Protein AF-I2CRQ0-F1 (afdb_monomer_lite)

Secondary structure (DSSP, 8-state):
--HHHHHHHHHHHHHHHHHHHHHHHHHHH----SSHHHHHHHHHHTT--S--TT--HHHHHHHHHHHHHHHHHHHHHHHHHHS------------------------------------------

Sequence (125 aa):
MELTGTSKEAQGRQAMLLRKLEAEKRKRGLVVPTKPSEVIDMLRDHGQPITLFGEAAADRRERLRENLVMREVDGYLASSAAVAPPVAGAGAKGGEGLLGAAPPSALAIASVDLPSKREEGPEGG

pLDDT: mean 71.73, std 21.37, range [35.72, 95.94]

Structure (mmCIF, N/CA/C/O backbone):
data_AF-I2CRQ0-F1
#
_entry.id   AF-I2CRQ0-F1
#
loop_
_atom_site.group_PDB
_atom_site.id
_atom_site.type_symbol
_atom_site.label_atom_id
_atom_site.label_alt_id
_atom_site.label_comp_id
_atom_site.label_asym_id
_atom_site.label_entity_id
_atom_site.label_seq_id
_atom_site.pdbx_PDB_ins_code
_atom_site.Cartn_x
_atom_site.Cartn_y
_atom_site.Cartn_z
_atom_site.occupancy
_atom_site.B_iso_or_equiv
_atom_site.auth_seq_id
_atom_site.auth_comp_id
_atom_site.auth_asym_id
_atom_site.auth_atom_id
_atom_site.pdbx_PDB_model_num
ATOM 1 N N . MET A 1 1 ? 32.032 -3.093 -32.230 1.00 47.56 1 MET A N 1
ATOM 2 C CA . MET A 1 1 ? 30.549 -3.136 -32.227 1.00 47.56 1 MET A CA 1
ATOM 3 C C . MET A 1 1 ? 30.073 -3.498 -30.818 1.00 47.56 1 MET A C 1
ATOM 5 O O . MET A 1 1 ? 29.682 -4.628 -30.585 1.00 47.56 1 MET A O 1
ATOM 9 N N . GLU A 1 2 ? 30.127 -2.557 -29.868 1.00 50.81 2 GLU A N 1
ATOM 10 C CA . GLU A 1 2 ? 29.761 -2.793 -28.447 1.00 50.81 2 GLU A CA 1
ATOM 11 C C . GLU A 1 2 ? 28.561 -1.940 -27.983 1.00 50.81 2 GLU A C 1
ATOM 13 O O . GLU A 1 2 ? 28.220 -1.877 -26.807 1.00 50.81 2 GLU A O 1
ATOM 18 N N . LEU A 1 3 ? 27.879 -1.281 -28.924 1.00 55.44 3 LEU A N 1
ATOM 19 C CA . LEU A 1 3 ? 26.844 -0.281 -28.636 1.00 55.44 3 LEU A CA 1
ATOM 20 C C . LEU A 1 3 ? 25.463 -0.887 -28.314 1.00 55.44 3 LEU A C 1
ATOM 22 O O . LEU A 1 3 ? 24.580 -0.188 -27.826 1.00 55.44 3 LEU A O 1
ATOM 26 N N . THR A 1 4 ? 25.246 -2.177 -28.578 1.00 68.06 4 THR A N 1
ATOM 27 C CA . THR A 1 4 ? 23.932 -2.821 -28.411 1.00 68.06 4 THR A CA 1
ATOM 28 C C . THR A 1 4 ? 23.692 -3.348 -26.993 1.00 68.06 4 THR A C 1
ATOM 30 O O . THR A 1 4 ? 22.552 -3.332 -26.533 1.00 68.06 4 THR A O 1
ATOM 33 N N . GLY A 1 5 ? 24.743 -3.760 -26.272 1.00 67.81 5 GLY A N 1
ATOM 34 C CA . GLY A 1 5 ? 24.639 -4.270 -24.897 1.00 67.81 5 GLY A CA 1
ATOM 35 C C . GLY A 1 5 ? 24.248 -3.184 -23.892 1.00 67.81 5 GLY A C 1
ATOM 36 O O . GLY A 1 5 ? 23.268 -3.330 -23.162 1.00 67.81 5 GLY A O 1
ATOM 37 N N . THR A 1 6 ? 24.939 -2.041 -23.934 1.00 72.06 6 THR A N 1
ATOM 38 C CA . THR A 1 6 ? 24.637 -0.874 -23.088 1.00 72.06 6 THR A CA 1
ATOM 39 C C . THR A 1 6 ? 23.260 -0.281 -23.392 1.00 72.06 6 THR A C 1
ATOM 41 O O . THR A 1 6 ? 22.537 0.112 -22.476 1.00 72.06 6 THR A O 1
ATOM 44 N N . SER A 1 7 ? 22.848 -0.276 -24.665 1.00 76.69 7 SER A N 1
ATOM 45 C CA . SER A 1 7 ? 21.519 0.183 -25.081 1.00 76.69 7 SER A CA 1
ATOM 46 C C . SER A 1 7 ? 20.401 -0.723 -24.548 1.00 76.69 7 SER A C 1
ATOM 48 O O . SER A 1 7 ? 19.402 -0.225 -24.031 1.00 76.69 7 SER A O 1
ATOM 50 N N . LYS A 1 8 ? 20.588 -2.050 -24.577 1.00 78.75 8 LYS A N 1
ATOM 51 C CA . LYS A 1 8 ? 19.601 -3.016 -24.068 1.00 78.75 8 LYS A CA 1
ATOM 52 C C . LYS A 1 8 ? 19.444 -2.939 -22.546 1.00 78.75 8 LYS A C 1
ATOM 54 O O . LYS A 1 8 ? 18.325 -2.989 -22.037 1.00 78.75 8 LYS A O 1
ATOM 59 N N . GLU A 1 9 ? 20.541 -2.747 -21.816 1.00 80.06 9 GLU A N 1
ATOM 60 C CA . GLU A 1 9 ? 20.485 -2.494 -20.373 1.00 80.06 9 GLU A CA 1
ATOM 61 C C . GLU A 1 9 ? 19.796 -1.166 -20.038 1.00 80.06 9 GLU A C 1
ATOM 63 O O . GLU A 1 9 ? 18.968 -1.114 -19.126 1.00 80.06 9 GLU A O 1
ATOM 68 N N . ALA A 1 10 ? 20.100 -0.097 -20.782 1.00 81.94 10 ALA A N 1
ATOM 69 C CA . ALA A 1 10 ? 19.455 1.202 -20.606 1.00 81.94 10 ALA A CA 1
ATOM 70 C C . ALA A 1 10 ? 17.938 1.114 -20.851 1.00 81.94 10 ALA A C 1
ATOM 72 O O . ALA A 1 10 ? 17.156 1.620 -20.044 1.00 81.94 10 ALA A O 1
ATOM 73 N N . GLN A 1 11 ? 17.517 0.394 -21.896 1.00 81.75 11 GLN A N 1
ATOM 74 C CA . GLN A 1 11 ? 16.107 0.124 -22.188 1.00 81.75 11 GLN A CA 1
ATOM 75 C C . GLN A 1 11 ? 15.424 -0.674 -21.070 1.00 81.75 11 GLN A C 1
ATOM 77 O O . GLN A 1 11 ? 14.319 -0.324 -20.658 1.00 81.75 11 GLN A O 1
ATOM 82 N N . GLY A 1 12 ? 16.081 -1.702 -20.521 1.00 83.25 12 GLY A N 1
ATOM 83 C CA . GLY A 1 12 ? 15.543 -2.482 -19.400 1.00 83.25 12 GLY A CA 1
ATOM 84 C C . GLY A 1 12 ? 15.340 -1.643 -18.133 1.00 83.25 12 GLY A C 1
ATOM 85 O O . GLY A 1 12 ? 14.294 -1.722 -17.484 1.00 83.25 12 GLY A O 1
ATOM 86 N N . ARG A 1 13 ? 16.306 -0.773 -17.807 1.00 82.88 13 ARG A N 1
ATOM 87 C CA . ARG A 1 13 ? 16.194 0.164 -16.674 1.00 82.88 13 ARG A CA 1
ATOM 88 C C . ARG A 1 13 ? 15.064 1.171 -16.895 1.00 82.88 13 ARG A C 1
ATOM 90 O O . ARG A 1 13 ? 14.278 1.408 -15.979 1.00 82.88 13 ARG A O 1
ATOM 97 N N . GLN A 1 14 ? 14.945 1.713 -18.106 1.00 84.56 14 GLN A N 1
ATOM 98 C CA . GLN A 1 14 ? 13.867 2.630 -18.475 1.00 84.56 14 GLN A CA 1
ATOM 99 C C . GLN A 1 14 ? 12.490 1.962 -18.368 1.00 84.56 14 GLN A C 1
ATOM 101 O O . GLN A 1 14 ? 11.581 2.537 -17.772 1.00 84.56 14 GLN A O 1
ATOM 106 N N . ALA A 1 15 ? 12.341 0.735 -18.870 1.00 82.50 15 ALA A N 1
ATOM 107 C CA . ALA A 1 15 ? 11.093 -0.021 -18.778 1.00 82.50 15 ALA A CA 1
ATOM 108 C C . ALA A 1 15 ? 10.684 -0.280 -17.317 1.00 82.50 15 ALA A C 1
ATOM 110 O O . ALA A 1 15 ? 9.523 -0.087 -16.951 1.00 82.50 15 ALA A O 1
ATOM 111 N N . MET A 1 16 ? 11.639 -0.637 -16.448 1.00 83.19 16 MET A N 1
ATOM 112 C CA . MET A 1 16 ? 11.366 -0.787 -15.014 1.00 83.19 16 MET A CA 1
ATOM 113 C C . MET A 1 16 ? 10.928 0.524 -14.353 1.00 83.19 16 MET A C 1
ATOM 115 O O . MET A 1 16 ? 10.024 0.512 -13.518 1.00 83.19 16 MET A O 1
ATOM 119 N N . LEU A 1 17 ? 11.549 1.652 -14.710 1.00 85.81 17 LEU A N 1
ATOM 120 C CA . LEU A 1 17 ? 11.173 2.965 -14.177 1.00 85.81 17 LEU A CA 1
ATOM 121 C C . LEU A 1 17 ? 9.754 3.355 -14.593 1.00 85.81 17 LEU A C 1
ATOM 123 O O . LEU A 1 17 ? 8.968 3.765 -13.741 1.00 85.81 17 LEU A O 1
ATOM 127 N N . LEU A 1 18 ? 9.406 3.173 -15.869 1.00 86.44 18 LEU A N 1
ATOM 128 C CA . LEU A 1 18 ? 8.056 3.442 -16.367 1.00 86.44 18 LEU A CA 1
ATOM 129 C C . LEU A 1 18 ? 7.015 2.599 -15.626 1.00 86.44 18 LEU A C 1
ATOM 131 O O . LEU A 1 18 ? 6.033 3.143 -15.125 1.00 86.44 18 LEU A O 1
ATOM 135 N N . ARG A 1 19 ? 7.284 1.302 -15.438 1.00 82.50 19 ARG A N 1
ATOM 136 C CA . ARG A 1 19 ? 6.385 0.406 -14.699 1.00 82.50 19 ARG A CA 1
ATOM 137 C C . ARG A 1 19 ? 6.166 0.854 -13.251 1.00 82.50 19 ARG A C 1
ATOM 139 O O . ARG A 1 19 ? 5.033 0.841 -12.774 1.00 82.50 19 ARG A O 1
ATOM 146 N N . LYS A 1 20 ? 7.225 1.286 -12.556 1.00 85.56 20 LYS A N 1
ATOM 147 C CA . LYS A 1 20 ? 7.117 1.830 -11.189 1.00 85.56 20 LYS A CA 1
ATOM 148 C C . LYS A 1 20 ? 6.268 3.099 -11.153 1.00 85.56 20 LYS A C 1
ATOM 150 O O . LYS A 1 20 ? 5.405 3.231 -10.293 1.00 85.56 20 LYS A O 1
ATOM 155 N N . LEU A 1 21 ? 6.482 4.012 -12.100 1.00 88.75 21 LEU A N 1
ATOM 156 C CA . LEU A 1 21 ? 5.713 5.255 -12.181 1.00 88.75 21 LEU A CA 1
ATOM 157 C C . LEU A 1 21 ? 4.232 4.997 -12.458 1.00 88.75 21 LEU A C 1
ATOM 159 O O . LEU A 1 21 ? 3.375 5.655 -11.875 1.00 88.75 21 LEU A O 1
ATOM 163 N N . GLU A 1 22 ? 3.915 4.045 -13.330 1.00 86.75 22 GLU A N 1
ATOM 164 C CA . GLU A 1 22 ? 2.532 3.656 -13.594 1.00 86.75 22 GLU A CA 1
ATOM 165 C C . GLU A 1 22 ? 1.859 3.016 -12.378 1.00 86.75 22 GLU A C 1
ATOM 167 O O . GLU A 1 22 ? 0.716 3.355 -12.074 1.00 86.75 22 GLU A O 1
ATOM 172 N N . ALA A 1 23 ? 2.559 2.133 -11.658 1.00 84.94 23 ALA A N 1
ATOM 173 C CA . ALA A 1 23 ? 2.048 1.543 -10.421 1.00 84.94 23 ALA A CA 1
ATOM 174 C C . ALA A 1 23 ? 1.745 2.627 -9.371 1.00 84.94 23 ALA A C 1
ATOM 176 O O . ALA A 1 23 ? 0.656 2.651 -8.803 1.00 84.94 23 ALA A O 1
ATOM 177 N N . GLU A 1 24 ? 2.652 3.589 -9.188 1.00 87.62 24 GLU A N 1
ATOM 178 C CA . GLU A 1 24 ? 2.451 4.719 -8.272 1.00 87.62 24 GLU A CA 1
ATOM 179 C C . GLU A 1 24 ? 1.287 5.628 -8.693 1.00 87.62 24 GLU A C 1
ATOM 181 O O . GLU A 1 24 ? 0.517 6.090 -7.848 1.00 87.62 24 GLU A O 1
ATOM 186 N N . LYS A 1 25 ? 1.110 5.864 -9.999 1.00 89.12 25 LYS A N 1
ATOM 187 C CA . LYS A 1 25 ? -0.044 6.614 -10.519 1.00 89.12 25 LYS A CA 1
ATOM 188 C C . LYS A 1 25 ? -1.360 5.893 -10.228 1.00 89.12 25 LYS A C 1
ATOM 190 O O . LYS A 1 25 ? -2.289 6.535 -9.744 1.00 89.12 25 LYS A O 1
ATOM 195 N N . ARG A 1 26 ? -1.428 4.577 -10.470 1.00 86.50 26 ARG A N 1
ATOM 196 C CA . ARG A 1 26 ? -2.622 3.770 -10.159 1.00 86.50 26 ARG A CA 1
ATOM 197 C C . ARG A 1 26 ? -2.914 3.770 -8.666 1.00 86.50 26 ARG A C 1
ATOM 199 O O . ARG A 1 26 ? -4.050 4.024 -8.288 1.00 86.50 26 ARG A O 1
ATOM 206 N N . LYS A 1 27 ? -1.887 3.610 -7.822 1.00 88.31 27 LYS A N 1
ATOM 207 C CA . LYS A 1 27 ? -2.017 3.691 -6.360 1.00 88.31 27 LYS A CA 1
ATOM 208 C C . LYS A 1 27 ? -2.728 4.973 -5.940 1.00 88.31 27 LYS A C 1
ATOM 210 O O . LYS A 1 27 ? -3.756 4.910 -5.279 1.00 88.31 27 LYS A O 1
ATOM 215 N N . ARG A 1 28 ? -2.261 6.136 -6.394 1.00 88.44 28 ARG A N 1
ATOM 216 C CA . ARG A 1 28 ? -2.868 7.430 -6.025 1.00 88.44 28 ARG A CA 1
ATOM 217 C C . ARG A 1 28 ? -4.327 7.577 -6.468 1.00 88.44 28 ARG A C 1
ATOM 219 O O . ARG A 1 28 ? -5.083 8.256 -5.783 1.00 88.44 28 ARG A O 1
ATOM 226 N N . GLY A 1 29 ? -4.704 6.975 -7.595 1.00 85.88 29 GLY A N 1
ATOM 227 C CA . GLY A 1 29 ? -6.078 6.996 -8.102 1.00 85.88 29 GLY A CA 1
ATOM 228 C C . GLY A 1 29 ? -6.997 5.941 -7.480 1.00 85.88 29 GLY A C 1
ATOM 229 O O . GLY A 1 29 ? -8.215 6.065 -7.595 1.00 85.88 29 GLY A O 1
ATOM 230 N N . LEU A 1 30 ? -6.444 4.913 -6.827 1.00 88.25 30 LEU A N 1
ATOM 231 C CA . LEU A 1 30 ? -7.226 3.806 -6.290 1.00 88.25 30 LEU A CA 1
ATOM 232 C C . LEU A 1 30 ? -7.940 4.230 -5.004 1.00 88.25 30 LEU A C 1
ATOM 234 O O . LEU A 1 30 ? -7.329 4.484 -3.956 1.00 88.25 30 LEU A O 1
ATOM 238 N N . VAL A 1 31 ? -9.267 4.287 -5.101 1.00 89.81 31 VAL A N 1
ATOM 239 C CA . VAL A 1 31 ? -10.150 4.550 -3.969 1.00 89.81 31 VAL A CA 1
ATOM 240 C C . VAL A 1 31 ? -10.247 3.281 -3.131 1.00 89.81 31 VAL A C 1
ATOM 242 O O . VAL A 1 31 ? -10.701 2.241 -3.596 1.00 89.81 31 VAL A O 1
ATOM 245 N N . VAL A 1 32 ? -9.802 3.380 -1.883 1.00 90.12 32 VAL A N 1
ATOM 246 C CA . VAL A 1 32 ? -9.884 2.308 -0.882 1.00 90.12 32 VAL A CA 1
ATOM 247 C C . VAL A 1 32 ? -10.925 2.687 0.164 1.00 90.12 32 VAL A C 1
ATOM 249 O O . VAL A 1 32 ? -11.004 3.874 0.518 1.00 90.12 32 VAL A O 1
ATOM 252 N N . PRO A 1 33 ? -11.647 1.704 0.730 1.00 92.19 33 PRO A N 1
ATOM 253 C CA . PRO A 1 33 ? -12.576 1.942 1.821 1.00 92.19 33 PRO A CA 1
ATOM 254 C C . PRO A 1 33 ? -11.966 2.744 2.973 1.00 92.19 33 PRO A C 1
ATOM 256 O O . PRO A 1 33 ? -10.788 2.609 3.327 1.00 92.19 33 PRO A O 1
ATOM 259 N N . THR A 1 34 ? -12.776 3.616 3.563 1.00 92.19 34 THR A N 1
ATOM 260 C CA . THR A 1 34 ? -12.417 4.385 4.763 1.00 92.19 34 THR A CA 1
ATOM 261 C C . THR A 1 34 ? -12.829 3.668 6.043 1.00 92.19 34 THR A C 1
ATOM 263 O O . THR A 1 34 ? -12.209 3.895 7.083 1.00 92.19 34 THR A O 1
ATOM 266 N N . LYS A 1 35 ? -13.833 2.782 5.981 1.00 93.69 35 LYS A N 1
ATOM 267 C CA . LYS A 1 35 ? -14.320 2.037 7.144 1.00 93.69 35 LYS A CA 1
ATOM 268 C C . LYS A 1 35 ? -13.376 0.878 7.487 1.00 93.69 35 LYS A C 1
ATOM 270 O O . LYS A 1 35 ? -13.066 0.072 6.612 1.00 93.69 35 LYS A O 1
ATOM 275 N N . PRO A 1 36 ? -12.953 0.733 8.756 1.00 90.00 36 PRO A N 1
ATOM 276 C CA . PRO A 1 36 ? -12.053 -0.346 9.158 1.00 90.00 36 PRO A CA 1
ATOM 277 C C . PRO A 1 36 ? -12.608 -1.755 8.921 1.00 90.00 36 PRO A C 1
ATOM 279 O O . PRO A 1 36 ? -11.826 -2.649 8.620 1.00 90.00 36 PRO A O 1
ATOM 282 N N . SER A 1 37 ? -13.924 -1.957 9.047 1.00 93.25 37 SER A N 1
ATOM 283 C CA . SER A 1 37 ? -14.577 -3.256 8.818 1.00 93.25 37 SER A CA 1
ATOM 284 C C . SER A 1 37 ? -14.422 -3.719 7.371 1.00 93.25 37 SER A C 1
ATOM 286 O O . SER A 1 37 ? -13.919 -4.806 7.128 1.00 93.25 37 SER A O 1
ATOM 288 N N . GLU A 1 38 ? -14.730 -2.839 6.419 1.00 93.62 38 GLU A N 1
ATOM 289 C CA . GLU A 1 38 ? -14.620 -3.120 4.982 1.00 93.62 38 GLU A CA 1
ATOM 290 C C . GLU A 1 38 ? -13.168 -3.434 4.582 1.00 93.62 38 GLU A C 1
ATOM 292 O O . GLU A 1 38 ? -12.911 -4.334 3.788 1.00 93.62 38 GLU A O 1
ATOM 297 N N . VAL A 1 39 ? -12.194 -2.739 5.182 1.00 94.56 39 VAL A N 1
ATOM 298 C CA . VAL A 1 39 ? -10.763 -3.012 4.963 1.00 94.56 39 VAL A CA 1
ATOM 299 C C . VAL A 1 39 ? -10.376 -4.402 5.473 1.00 94.56 39 VAL A C 1
ATOM 301 O O . VAL A 1 39 ? -9.599 -5.098 4.823 1.00 94.56 39 VAL A O 1
ATOM 304 N N . ILE A 1 40 ? -10.894 -4.808 6.635 1.00 93.81 40 ILE A N 1
ATOM 305 C CA . ILE A 1 40 ? -10.633 -6.128 7.225 1.00 93.81 40 ILE A CA 1
ATOM 306 C C . ILE A 1 40 ? -11.222 -7.231 6.347 1.00 93.81 40 ILE A C 1
ATOM 308 O O . ILE A 1 40 ? -10.536 -8.221 6.089 1.00 93.81 40 ILE A O 1
ATOM 312 N N . ASP A 1 41 ? -12.454 -7.045 5.878 1.00 95.75 41 ASP A N 1
ATOM 313 C CA . ASP A 1 41 ? -13.142 -8.017 5.032 1.00 95.75 41 ASP A CA 1
ATOM 314 C C . ASP A 1 41 ? -12.404 -8.186 3.700 1.00 95.75 41 ASP A C 1
ATOM 316 O O . ASP A 1 41 ? -12.033 -9.303 3.350 1.00 95.75 41 ASP A O 1
ATOM 320 N N . MET A 1 42 ? -12.021 -7.087 3.038 1.00 94.00 42 MET A N 1
ATOM 321 C CA . MET A 1 42 ? -11.218 -7.157 1.811 1.00 94.00 42 MET A CA 1
ATOM 322 C C . MET A 1 42 ? -9.856 -7.831 2.025 1.00 94.00 42 MET A C 1
ATOM 324 O O . MET A 1 42 ? -9.416 -8.625 1.195 1.00 94.00 42 MET A O 1
ATOM 328 N N . LEU A 1 43 ? -9.159 -7.534 3.129 1.00 95.00 43 LEU A N 1
ATOM 329 C CA . LEU A 1 43 ? -7.888 -8.199 3.438 1.00 95.00 43 LEU A CA 1
ATOM 330 C C . LEU A 1 43 ? -8.084 -9.707 3.635 1.00 95.00 43 LEU A C 1
ATOM 332 O O . LEU A 1 43 ? -7.279 -10.491 3.132 1.00 95.00 43 LEU A O 1
ATOM 336 N N . ARG A 1 44 ? -9.166 -10.114 4.309 1.00 95.62 44 ARG A N 1
ATOM 337 C CA . ARG A 1 44 ? -9.514 -11.522 4.529 1.00 95.62 44 ARG A CA 1
ATOM 338 C C . ARG A 1 44 ? -9.865 -12.230 3.220 1.00 95.62 44 ARG A C 1
ATOM 340 O O . ARG A 1 44 ? -9.321 -13.302 2.966 1.00 95.62 44 ARG A O 1
ATOM 347 N N . ASP A 1 45 ? -10.683 -11.612 2.373 1.00 94.25 45 ASP A N 1
ATOM 348 C CA . ASP A 1 45 ? -11.076 -12.146 1.060 1.00 94.25 45 ASP A CA 1
ATOM 349 C C . ASP A 1 45 ? -9.873 -12.324 0.128 1.00 94.25 45 ASP A C 1
ATOM 351 O O . ASP A 1 45 ? -9.836 -13.201 -0.736 1.00 94.25 45 ASP A O 1
ATOM 355 N N . HIS A 1 46 ? -8.848 -11.494 0.311 1.00 91.38 46 HIS A N 1
ATOM 356 C CA . HIS A 1 46 ? -7.597 -11.572 -0.431 1.00 91.38 46 HIS A CA 1
ATOM 357 C C . HIS A 1 46 ? -6.527 -12.451 0.232 1.00 91.38 46 HIS A C 1
ATOM 359 O O . HIS A 1 46 ? -5.407 -12.513 -0.281 1.00 91.38 46 HIS A O 1
ATOM 365 N N . GLY A 1 47 ? -6.847 -13.132 1.337 1.00 94.56 47 GLY A N 1
ATOM 366 C CA . GLY A 1 47 ? -5.921 -14.017 2.049 1.00 94.56 47 GLY A CA 1
ATOM 367 C C . GLY A 1 47 ? -4.729 -13.287 2.676 1.00 94.56 47 GLY A C 1
ATOM 368 O O . GLY A 1 47 ? -3.686 -13.896 2.905 1.00 94.56 47 GLY A O 1
ATOM 369 N N . GLN A 1 48 ? -4.853 -11.981 2.916 1.00 94.25 48 GLN A N 1
ATOM 370 C CA . GLN A 1 48 ? -3.812 -11.156 3.518 1.00 94.25 48 GLN A CA 1
ATOM 371 C C . GLN A 1 48 ? -3.957 -11.116 5.047 1.00 94.25 48 GLN A C 1
ATOM 373 O O . GLN A 1 48 ? -5.075 -11.175 5.569 1.00 94.25 48 GLN A O 1
ATOM 378 N N . PRO A 1 49 ? -2.850 -10.955 5.798 1.00 95.75 49 PRO A N 1
ATOM 379 C CA . PRO A 1 49 ? -2.915 -10.686 7.230 1.00 95.75 49 PRO A CA 1
ATOM 380 C C . PRO A 1 49 ? -3.797 -9.467 7.528 1.00 95.75 49 PRO A C 1
ATOM 382 O O . PRO A 1 49 ? -3.683 -8.429 6.873 1.00 95.75 49 PRO A O 1
ATOM 385 N N . ILE A 1 50 ? -4.673 -9.581 8.529 1.00 95.00 50 ILE A N 1
ATOM 386 C CA . ILE A 1 50 ? -5.647 -8.526 8.854 1.00 95.00 50 ILE A CA 1
ATOM 387 C C . ILE A 1 50 ? -4.950 -7.331 9.519 1.00 95.00 50 ILE A C 1
ATOM 389 O O . ILE A 1 50 ? -5.102 -6.188 9.087 1.00 95.00 50 ILE A O 1
ATOM 393 N N . THR A 1 51 ? -4.155 -7.590 10.554 1.00 94.50 51 THR A N 1
ATOM 394 C CA . THR A 1 51 ? -3.422 -6.570 11.314 1.00 94.50 51 THR A CA 1
ATOM 395 C C . THR A 1 51 ? -2.007 -7.027 11.590 1.00 94.50 51 THR A C 1
ATOM 397 O O . THR A 1 51 ? -1.811 -8.127 12.108 1.00 94.50 51 THR A O 1
ATOM 400 N N . LEU A 1 52 ? -1.038 -6.166 11.292 1.00 94.69 52 LEU A N 1
ATOM 401 C CA . LEU A 1 52 ? 0.350 -6.359 11.705 1.00 94.69 52 LEU A CA 1
ATOM 402 C C . LEU A 1 52 ? 0.613 -5.655 13.042 1.00 94.69 52 LEU A C 1
ATOM 404 O O . LEU A 1 52 ? -0.137 -4.774 13.467 1.00 94.69 52 LEU A O 1
ATOM 408 N N . PHE A 1 53 ? 1.680 -6.061 13.726 1.00 95.94 53 PHE A N 1
ATOM 409 C CA . PHE A 1 53 ? 2.094 -5.423 14.972 1.00 95.94 53 PHE A CA 1
ATOM 410 C C . PHE A 1 53 ? 2.493 -3.960 14.721 1.00 95.94 53 PHE A C 1
ATOM 412 O O . PHE A 1 53 ? 3.272 -3.681 13.814 1.00 95.94 53 PHE A O 1
ATOM 419 N N . GLY A 1 54 ? 1.961 -3.033 15.524 1.00 94.94 54 GLY A N 1
ATOM 420 C CA . GLY A 1 54 ? 2.246 -1.598 15.397 1.00 94.94 54 GLY A CA 1
ATOM 421 C C . GLY A 1 54 ? 1.546 -0.894 14.228 1.00 94.94 54 GLY A C 1
ATOM 422 O O . GLY A 1 54 ? 1.830 0.270 13.975 1.00 94.94 54 GLY A O 1
ATOM 423 N N . GLU A 1 55 ? 0.634 -1.566 13.523 1.00 95.50 55 GLU A N 1
ATOM 424 C CA . GLU A 1 55 ? -0.058 -1.000 12.365 1.00 95.50 55 GLU A CA 1
ATOM 425 C C . G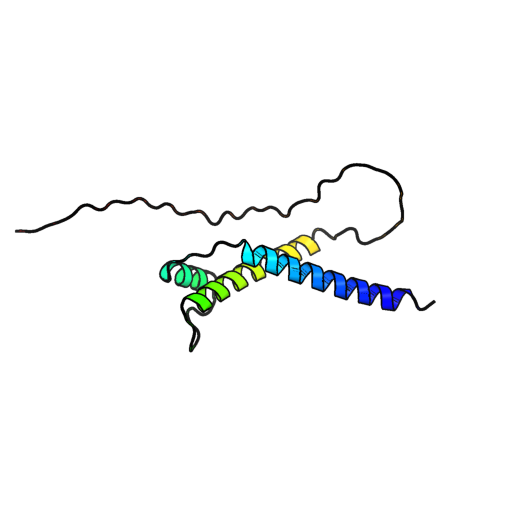LU A 1 55 ? -1.253 -0.116 12.763 1.00 95.50 55 GLU A C 1
ATOM 427 O O . GLU A 1 55 ? -2.210 -0.585 13.392 1.00 95.50 55 GLU A O 1
ATOM 432 N N . ALA A 1 56 ? -1.253 1.147 12.323 1.00 94.38 56 ALA A N 1
ATOM 433 C CA . ALA A 1 56 ? -2.405 2.032 12.463 1.00 94.38 56 ALA A CA 1
ATOM 434 C C . ALA A 1 56 ? -3.461 1.786 11.365 1.00 94.38 56 ALA A C 1
ATOM 436 O O . ALA A 1 56 ? -3.214 1.164 10.332 1.00 94.38 56 ALA A O 1
ATOM 437 N N . ALA A 1 57 ? -4.671 2.325 11.548 1.00 92.56 57 ALA A N 1
ATOM 438 C CA . ALA A 1 57 ? -5.745 2.200 10.555 1.00 92.56 57 ALA A CA 1
ATOM 439 C C . ALA A 1 57 ? -5.379 2.813 9.186 1.00 92.56 57 ALA A C 1
ATOM 441 O O . ALA A 1 57 ? -5.840 2.328 8.152 1.00 92.56 57 ALA A O 1
ATOM 442 N N . ALA A 1 58 ? -4.554 3.866 9.173 1.00 92.62 58 ALA A N 1
ATOM 443 C CA . ALA A 1 58 ? -4.055 4.481 7.945 1.00 92.62 58 ALA A CA 1
ATOM 444 C C . ALA A 1 58 ? -3.086 3.553 7.198 1.00 92.62 58 ALA A C 1
ATOM 446 O O . ALA A 1 58 ? -3.273 3.323 6.004 1.00 92.62 58 ALA A O 1
ATOM 447 N N . ASP A 1 59 ? -2.132 2.959 7.914 1.00 94.00 59 ASP A N 1
ATOM 448 C CA . ASP A 1 59 ? -1.140 2.037 7.349 1.00 94.00 59 ASP A CA 1
ATOM 449 C C . ASP A 1 59 ? -1.809 0.782 6.783 1.00 94.00 59 ASP A C 1
ATOM 451 O O . ASP A 1 59 ? -1.503 0.353 5.674 1.00 94.00 59 ASP A O 1
ATOM 455 N N . ARG A 1 60 ? -2.830 0.261 7.477 1.00 95.19 60 ARG A N 1
ATOM 456 C CA . ARG A 1 60 ? -3.635 -0.871 6.991 1.00 95.19 60 ARG A CA 1
ATOM 457 C C . ARG A 1 60 ? -4.327 -0.580 5.668 1.00 95.19 60 ARG A C 1
ATOM 459 O O . ARG A 1 60 ? -4.384 -1.439 4.788 1.00 95.19 60 ARG A O 1
ATOM 466 N N . ARG A 1 61 ? -4.865 0.632 5.525 1.00 94.50 61 ARG A N 1
ATOM 467 C CA . ARG A 1 61 ? -5.501 1.087 4.283 1.00 94.50 61 ARG A CA 1
ATOM 468 C C . ARG A 1 61 ? -4.483 1.257 3.161 1.00 94.50 61 ARG A C 1
ATOM 470 O O . ARG A 1 61 ? -4.781 0.874 2.033 1.00 94.50 61 ARG A O 1
ATOM 477 N N . GLU A 1 62 ? -3.304 1.798 3.464 1.00 93.56 62 GLU A N 1
ATOM 478 C CA . GLU A 1 62 ? -2.211 1.911 2.492 1.00 93.56 62 GLU A CA 1
ATOM 479 C C . GLU A 1 62 ? -1.764 0.528 2.017 1.00 93.56 62 GLU A C 1
ATOM 481 O O . GLU A 1 62 ? -1.711 0.276 0.817 1.00 93.56 62 GLU A O 1
ATOM 486 N N . ARG A 1 63 ? -1.581 -0.417 2.944 1.00 94.56 63 ARG A N 1
ATOM 487 C CA . ARG A 1 63 ? -1.233 -1.800 2.613 1.00 94.56 63 ARG A CA 1
ATOM 488 C C . ARG A 1 63 ? -2.291 -2.465 1.739 1.00 94.56 63 ARG A C 1
ATOM 490 O O . ARG A 1 63 ? -1.944 -3.148 0.776 1.00 94.56 63 ARG A O 1
ATOM 497 N N . LEU A 1 64 ? -3.577 -2.294 2.056 1.00 94.56 64 LEU A N 1
ATOM 498 C CA . LEU A 1 64 ? -4.654 -2.817 1.212 1.00 94.56 64 LEU A CA 1
ATOM 499 C C . LEU A 1 64 ? -4.553 -2.238 -0.205 1.00 94.56 64 LEU A C 1
ATOM 501 O O . LEU A 1 64 ? -4.610 -2.987 -1.178 1.00 94.56 64 LEU A O 1
ATOM 505 N N . ARG A 1 65 ? -4.338 -0.925 -0.327 1.00 94.44 65 ARG A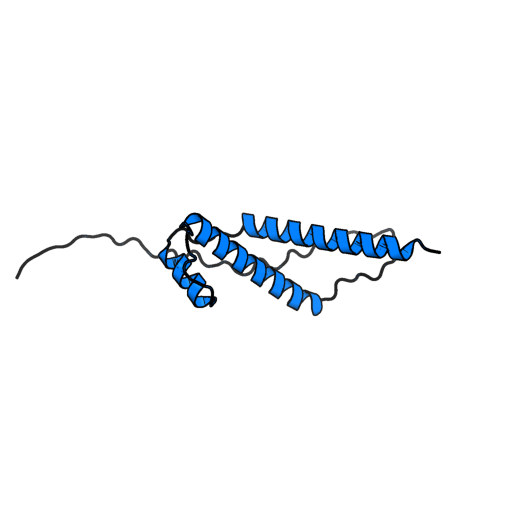 N 1
ATOM 506 C CA . ARG A 1 65 ? -4.173 -0.255 -1.620 1.00 94.44 65 ARG A CA 1
ATOM 507 C C . ARG A 1 65 ? -2.990 -0.817 -2.411 1.00 94.44 65 ARG A C 1
ATOM 509 O O . ARG A 1 65 ? -3.142 -1.109 -3.594 1.00 94.44 65 ARG A O 1
ATOM 516 N N . GLU A 1 66 ? -1.839 -1.002 -1.772 1.00 92.69 66 GLU A N 1
ATOM 517 C CA . GLU A 1 66 ? -0.650 -1.580 -2.408 1.00 92.69 66 GLU A CA 1
ATOM 518 C C . GLU A 1 66 ? -0.900 -3.006 -2.903 1.00 92.69 66 GLU A C 1
ATOM 520 O O . GLU A 1 66 ? -0.547 -3.328 -4.036 1.00 92.69 66 GLU A O 1
ATOM 525 N N . ASN A 1 67 ? -1.580 -3.837 -2.108 1.00 92.88 67 ASN A N 1
ATOM 526 C CA . ASN A 1 67 ? -1.937 -5.199 -2.511 1.00 92.88 67 ASN A CA 1
ATOM 527 C C . ASN A 1 67 ? -2.861 -5.223 -3.735 1.00 92.88 67 ASN A C 1
ATOM 529 O O . ASN A 1 67 ? -2.662 -6.037 -4.637 1.00 92.88 67 ASN A O 1
ATOM 533 N N . LEU A 1 68 ? -3.851 -4.329 -3.790 1.00 91.50 68 LEU A N 1
ATOM 534 C CA . LEU A 1 68 ? -4.766 -4.234 -4.929 1.00 91.50 68 LEU A CA 1
ATOM 535 C C . LEU A 1 68 ? -4.026 -3.824 -6.210 1.00 91.50 68 LEU A C 1
ATOM 537 O O . LEU A 1 68 ? -4.179 -4.481 -7.238 1.00 91.50 68 LEU A O 1
ATOM 541 N N . VAL A 1 69 ? -3.164 -2.804 -6.132 1.00 91.06 69 VAL A N 1
ATOM 542 C CA . VAL A 1 69 ? -2.355 -2.356 -7.280 1.00 91.06 69 VAL A CA 1
ATOM 543 C C . VAL A 1 69 ? -1.377 -3.435 -7.726 1.00 91.06 69 VAL A C 1
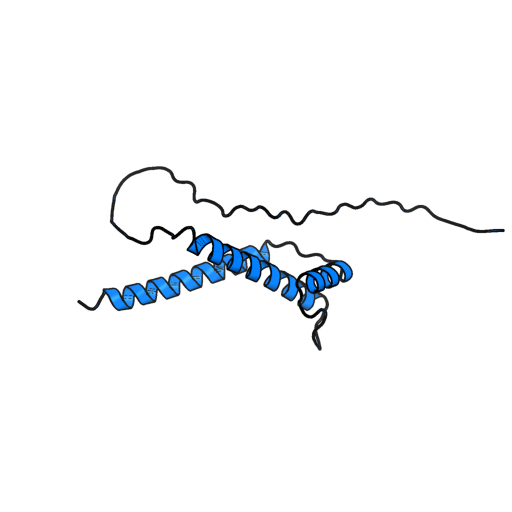ATOM 545 O O . VAL A 1 69 ? -1.226 -3.658 -8.924 1.00 91.06 69 VAL A O 1
ATOM 548 N N . MET A 1 70 ? -0.711 -4.115 -6.790 1.00 88.94 70 MET A N 1
ATOM 549 C CA . MET A 1 70 ? 0.249 -5.166 -7.126 1.00 88.94 70 MET A CA 1
ATOM 550 C C . MET A 1 70 ? -0.432 -6.295 -7.902 1.00 88.94 70 MET A C 1
ATOM 552 O O . MET A 1 70 ? 0.060 -6.704 -8.948 1.00 88.94 70 MET A O 1
ATOM 556 N N . ARG A 1 71 ? -1.623 -6.720 -7.465 1.00 87.94 71 ARG A N 1
ATOM 557 C CA . ARG A 1 71 ? -2.413 -7.742 -8.167 1.00 87.94 71 ARG A CA 1
ATOM 558 C C . ARG A 1 71 ? -2.892 -7.286 -9.538 1.00 87.94 71 ARG A C 1
ATOM 560 O O . ARG A 1 71 ? -2.883 -8.084 -10.469 1.00 87.94 71 ARG A O 1
ATOM 567 N N . GLU A 1 72 ? -3.300 -6.028 -9.675 1.00 86.31 72 GLU A N 1
ATOM 568 C CA . GLU A 1 72 ? -3.685 -5.469 -10.973 1.00 86.31 72 GLU A CA 1
ATOM 569 C C . GLU A 1 72 ? -2.487 -5.422 -11.930 1.00 86.31 72 GLU A C 1
ATOM 571 O O . GLU A 1 72 ? -2.606 -5.804 -13.090 1.00 86.31 72 GLU A O 1
ATOM 576 N N . VAL A 1 73 ? -1.311 -5.021 -11.441 1.00 82.31 73 VAL A N 1
ATOM 577 C CA . VAL A 1 73 ? -0.070 -4.990 -12.225 1.00 82.31 73 VAL A CA 1
ATOM 578 C C . VAL A 1 73 ? 0.398 -6.399 -12.593 1.00 82.31 73 VAL A C 1
ATOM 580 O O . VAL A 1 73 ? 0.856 -6.602 -13.716 1.00 82.31 73 VAL A O 1
ATOM 583 N N . ASP A 1 74 ? 0.293 -7.368 -11.688 1.00 80.94 74 ASP A N 1
ATOM 584 C CA . ASP A 1 74 ? 0.657 -8.763 -11.953 1.00 80.94 74 ASP A CA 1
ATOM 585 C C . ASP A 1 74 ? -0.326 -9.421 -12.927 1.00 80.94 74 ASP A C 1
ATOM 587 O O . ASP A 1 74 ? 0.093 -10.115 -13.854 1.00 80.94 74 ASP A O 1
ATOM 591 N N . GLY A 1 75 ? -1.624 -9.132 -12.794 1.00 78.50 75 GLY A N 1
ATOM 592 C CA . GLY A 1 75 ? -2.641 -9.507 -13.775 1.00 78.50 75 GLY A CA 1
ATOM 593 C C . GLY A 1 75 ? -2.392 -8.853 -15.136 1.00 78.50 75 GLY A C 1
ATOM 594 O O . GLY A 1 75 ? -2.462 -9.525 -16.165 1.00 78.50 75 GLY A O 1
ATOM 595 N N . TYR A 1 76 ? -2.010 -7.572 -15.150 1.00 69.75 76 TYR A N 1
ATOM 596 C CA . TYR A 1 76 ? -1.622 -6.862 -16.365 1.00 69.75 76 TYR A CA 1
ATOM 597 C C . TYR A 1 76 ? -0.398 -7.506 -17.011 1.00 69.75 76 TYR A C 1
ATOM 599 O O . TYR A 1 76 ? -0.439 -7.778 -18.203 1.00 69.75 76 TYR A O 1
ATOM 607 N N . LEU A 1 77 ? 0.647 -7.837 -16.248 1.00 65.69 77 LEU A N 1
ATOM 608 C CA . LEU A 1 77 ? 1.814 -8.547 -16.768 1.00 65.69 77 LEU A CA 1
ATOM 609 C C . LEU A 1 77 ? 1.474 -9.924 -17.334 1.00 65.69 77 LEU A C 1
ATOM 611 O O . LEU A 1 77 ? 1.975 -10.286 -18.397 1.00 65.69 77 LEU A O 1
ATOM 615 N N . ALA A 1 78 ? 0.646 -10.693 -16.630 1.00 65.94 78 ALA A N 1
ATOM 616 C CA . ALA A 1 78 ? 0.194 -11.992 -17.107 1.00 65.94 78 ALA A CA 1
ATOM 617 C C . ALA A 1 78 ? -0.588 -11.844 -18.425 1.00 65.94 78 ALA A C 1
ATOM 619 O O . ALA A 1 78 ? -0.368 -12.606 -19.364 1.00 65.94 78 ALA A O 1
ATOM 620 N N . SER A 1 79 ? -1.432 -10.813 -18.535 1.00 65.62 79 SER A N 1
ATOM 621 C CA . SER A 1 79 ? -2.175 -10.510 -19.764 1.00 65.62 79 SER A CA 1
ATOM 622 C C . SER A 1 79 ? -1.294 -9.935 -20.887 1.00 65.62 79 SER A C 1
ATOM 624 O O . SER A 1 79 ? -1.477 -10.282 -22.051 1.00 65.62 79 SER A O 1
ATOM 626 N N . SER A 1 80 ? -0.283 -9.120 -20.569 1.00 55.34 80 SER A N 1
ATOM 627 C CA . SER A 1 80 ? 0.640 -8.524 -21.544 1.00 55.34 80 SER A CA 1
ATOM 628 C C . SER A 1 80 ? 1.724 -9.502 -21.997 1.00 55.34 80 SER A C 1
ATOM 630 O O . SER A 1 80 ? 2.346 -9.301 -23.027 1.00 55.34 80 SER A O 1
ATOM 632 N N . ALA A 1 81 ? 1.987 -10.571 -21.248 1.00 53.00 81 ALA A N 1
ATOM 633 C CA . ALA A 1 81 ? 2.784 -11.687 -21.751 1.00 53.00 81 ALA A CA 1
ATOM 634 C C . ALA A 1 81 ? 2.035 -12.453 -22.861 1.00 53.00 81 ALA A C 1
ATOM 636 O O . ALA A 1 81 ? 2.673 -12.980 -23.769 1.00 53.00 81 ALA A O 1
ATOM 637 N N . ALA A 1 82 ? 0.695 -12.467 -22.827 1.00 49.25 82 ALA A N 1
ATOM 638 C CA . ALA A 1 82 ? -0.135 -12.984 -23.917 1.00 49.25 82 ALA A CA 1
ATOM 639 C C . ALA A 1 82 ? -0.286 -11.975 -25.076 1.00 49.25 82 ALA A C 1
ATOM 641 O O . ALA A 1 82 ? -0.357 -12.378 -26.235 1.00 49.25 82 ALA A O 1
ATOM 642 N N . VAL A 1 83 ? -0.276 -10.670 -24.782 1.00 47.72 83 VAL A N 1
ATOM 643 C CA . VAL A 1 83 ? -0.221 -9.578 -25.770 1.00 47.72 83 VAL A CA 1
ATOM 644 C C . VAL A 1 83 ? 1.194 -9.007 -25.800 1.00 47.72 83 VAL A C 1
ATOM 646 O O . VAL A 1 83 ? 1.454 -7.944 -25.238 1.00 47.72 83 VAL A O 1
ATOM 649 N N . ALA A 1 84 ? 2.132 -9.730 -26.417 1.00 44.16 84 ALA A N 1
ATOM 650 C CA . ALA A 1 84 ? 3.498 -9.243 -26.575 1.00 44.16 84 ALA A CA 1
ATOM 651 C C . ALA A 1 84 ? 3.485 -7.795 -27.118 1.00 44.16 84 ALA A C 1
ATOM 653 O O . ALA A 1 84 ? 2.876 -7.551 -28.165 1.00 44.16 84 ALA A O 1
ATOM 654 N N . PRO A 1 85 ? 4.134 -6.819 -26.454 1.00 45.38 85 PRO A N 1
ATOM 655 C CA . PRO A 1 85 ? 4.315 -5.511 -27.061 1.00 45.38 85 PRO A CA 1
ATOM 656 C C . PRO A 1 85 ? 5.172 -5.701 -28.323 1.00 45.38 85 PRO A C 1
ATOM 658 O O . PRO A 1 85 ? 6.164 -6.436 -28.262 1.00 45.38 85 P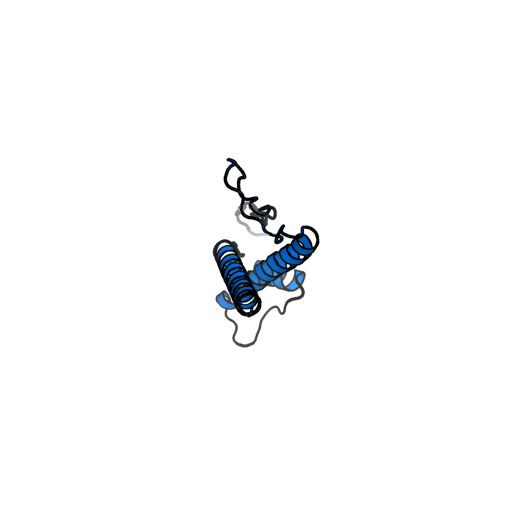RO A O 1
ATOM 661 N N . PRO A 1 86 ? 4.840 -5.071 -29.466 1.00 44.09 86 PRO A N 1
ATOM 662 C CA . PRO A 1 86 ? 5.698 -5.106 -30.640 1.00 44.09 86 PRO A CA 1
ATOM 663 C C . PRO A 1 86 ? 6.968 -4.306 -30.334 1.00 44.09 86 PRO A C 1
ATOM 665 O O . PRO A 1 86 ? 7.077 -3.119 -30.624 1.00 44.09 86 PRO A O 1
ATOM 668 N N . VAL A 1 87 ? 7.944 -4.956 -29.707 1.00 52.81 87 VAL A N 1
ATOM 669 C CA . VAL A 1 87 ? 9.306 -4.446 -29.544 1.00 52.81 87 VAL A CA 1
ATOM 670 C C . VAL A 1 87 ? 10.229 -5.201 -30.497 1.00 52.81 87 VAL A C 1
ATOM 672 O O . VAL A 1 87 ? 11.150 -5.906 -30.103 1.00 52.81 87 VAL A O 1
ATOM 675 N N . ALA A 1 88 ? 9.961 -5.047 -31.790 1.00 42.47 88 ALA A N 1
ATOM 676 C CA . ALA A 1 88 ? 10.898 -5.353 -32.864 1.00 42.47 88 ALA A CA 1
ATOM 677 C C . ALA A 1 88 ? 10.863 -4.154 -33.821 1.00 42.47 88 ALA A C 1
ATOM 679 O O . ALA A 1 88 ? 9.820 -3.826 -34.377 1.00 42.47 88 ALA A O 1
ATOM 680 N N . GLY A 1 89 ? 11.973 -3.415 -33.872 1.00 41.88 89 GLY A N 1
ATOM 681 C CA . GLY A 1 89 ? 12.022 -2.051 -34.393 1.00 41.88 89 GLY A CA 1
ATOM 682 C C . GLY A 1 89 ? 12.005 -1.918 -35.909 1.00 41.88 89 GLY A C 1
ATOM 683 O O . GLY A 1 89 ? 12.202 -2.884 -36.629 1.00 41.88 89 GLY A O 1
ATOM 684 N N . ALA A 1 90 ? 11.849 -0.679 -36.367 1.00 36.94 90 ALA A N 1
ATOM 685 C CA . ALA A 1 90 ? 12.366 -0.156 -37.630 1.00 36.94 90 ALA A CA 1
ATOM 686 C C . ALA A 1 90 ? 11.955 1.317 -37.722 1.00 36.94 90 ALA A C 1
ATOM 688 O O . ALA A 1 90 ? 10.826 1.671 -37.389 1.00 36.94 90 ALA A O 1
ATOM 689 N N . GLY A 1 91 ? 12.865 2.187 -38.159 1.00 45.56 91 GLY A N 1
ATOM 690 C CA . GLY A 1 91 ? 12.492 3.551 -38.514 1.00 45.56 91 GLY A CA 1
ATOM 691 C C . GLY A 1 91 ? 11.462 3.540 -39.643 1.00 45.56 91 GLY A C 1
ATOM 692 O O . GLY A 1 91 ? 11.669 2.884 -40.657 1.00 45.56 91 GLY A O 1
ATOM 693 N N . ALA A 1 92 ? 10.379 4.291 -39.485 1.00 37.91 92 ALA A N 1
ATOM 694 C CA . ALA A 1 92 ? 9.498 4.656 -40.582 1.00 37.91 92 ALA A CA 1
ATOM 695 C C . ALA A 1 92 ? 8.870 6.015 -40.270 1.00 37.91 92 ALA A C 1
ATOM 697 O O . ALA A 1 92 ? 8.227 6.218 -39.242 1.00 37.91 92 ALA A O 1
ATOM 698 N N . LYS A 1 93 ? 9.123 6.972 -41.159 1.00 38.97 93 LYS A N 1
ATOM 699 C CA . LYS A 1 93 ? 8.372 8.217 -41.237 1.00 38.97 93 LYS A CA 1
ATOM 700 C C . LYS A 1 93 ? 6.955 7.917 -41.731 1.00 38.97 93 LYS A C 1
ATOM 702 O O . LYS A 1 93 ? 6.805 7.180 -42.697 1.00 38.97 93 LYS A O 1
ATOM 707 N N . GLY A 1 94 ? 5.979 8.614 -41.152 1.00 37.12 94 GLY A N 1
ATOM 708 C CA . GLY A 1 94 ? 4.641 8.804 -41.716 1.00 37.12 94 GLY A CA 1
ATOM 709 C C . GLY A 1 94 ? 3.551 7.950 -41.071 1.00 37.12 94 GLY A C 1
ATOM 710 O O . GLY A 1 94 ? 3.752 6.764 -40.843 1.00 37.12 94 GLY A O 1
ATOM 711 N N . GLY A 1 95 ? 2.391 8.567 -40.818 1.00 35.72 95 GLY A N 1
ATOM 712 C CA . GLY A 1 95 ? 1.149 7.845 -40.527 1.00 35.72 95 GLY A CA 1
ATOM 713 C C . GLY A 1 95 ? 0.549 8.083 -39.142 1.00 35.72 95 GLY A C 1
ATOM 714 O O . GLY A 1 95 ? 0.629 7.227 -38.275 1.00 35.72 95 GLY A O 1
ATOM 715 N N . GLU A 1 96 ? -0.004 9.275 -38.932 1.00 41.62 96 GLU A N 1
ATOM 716 C CA . GLU A 1 96 ? -1.357 9.508 -38.403 1.00 41.62 96 GLU A CA 1
ATOM 717 C C . GLU A 1 96 ? -2.061 8.348 -37.656 1.00 41.62 96 GLU A C 1
ATOM 719 O O . GLU A 1 96 ? -2.421 7.330 -38.235 1.00 41.62 96 GLU A O 1
ATOM 724 N N . GLY A 1 97 ? -2.363 8.602 -36.374 1.00 42.97 97 GLY A N 1
ATOM 725 C CA . GLY A 1 97 ? -3.510 8.033 -35.664 1.00 42.97 97 GLY A CA 1
ATOM 726 C C . GLY A 1 97 ? -3.337 6.628 -35.093 1.00 42.97 97 GLY A C 1
ATOM 727 O O . GLY A 1 97 ? -3.746 5.657 -35.708 1.00 42.97 97 GLY A O 1
ATOM 728 N N . LEU A 1 98 ? -2.894 6.529 -33.837 1.00 38.16 98 LEU A N 1
ATOM 729 C CA . LEU A 1 98 ? -3.339 5.466 -32.933 1.00 38.16 98 LEU A CA 1
ATOM 730 C C . LEU A 1 98 ? -3.388 6.022 -31.512 1.00 38.16 98 LEU A C 1
ATOM 732 O O . LEU A 1 98 ? -2.369 6.240 -30.858 1.00 38.16 98 LEU A O 1
ATOM 736 N N . LEU A 1 99 ? -4.617 6.289 -31.071 1.00 36.12 99 LEU A N 1
ATOM 737 C CA . LEU A 1 99 ? -4.973 6.486 -29.675 1.00 36.12 99 LEU A CA 1
ATOM 738 C C . LEU A 1 99 ? -4.348 5.345 -28.872 1.00 36.12 99 LEU A C 1
ATOM 740 O O . LEU A 1 99 ? -4.671 4.179 -29.095 1.00 36.12 99 LEU A O 1
ATOM 744 N N . GLY A 1 100 ? -3.420 5.688 -27.978 1.00 36.16 100 GLY A N 1
ATOM 745 C CA . GLY A 1 100 ? -2.847 4.739 -27.038 1.00 36.16 100 GLY A CA 1
ATOM 746 C C . GLY A 1 100 ? -3.983 4.020 -26.327 1.00 36.16 100 GLY A C 1
ATOM 747 O O . GLY A 1 100 ? -4.828 4.666 -25.707 1.00 36.16 100 GLY A O 1
ATOM 748 N N . ALA A 1 101 ? -4.022 2.698 -26.474 1.00 43.12 101 ALA A N 1
ATOM 749 C CA . ALA A 1 101 ? -4.952 1.846 -25.763 1.00 43.12 101 ALA A CA 1
ATOM 750 C C . ALA A 1 101 ? -4.769 2.103 -24.264 1.00 43.12 101 ALA A C 1
ATOM 752 O O . ALA A 1 101 ? -3.784 1.681 -23.657 1.00 43.12 101 ALA A O 1
ATOM 753 N N . ALA A 1 102 ? -5.700 2.855 -23.679 1.00 43.28 102 ALA A N 1
ATOM 754 C CA . ALA A 1 102 ? -5.856 2.893 -22.242 1.00 43.28 102 ALA A CA 1
ATOM 755 C C . ALA A 1 102 ? -6.086 1.441 -21.787 1.00 43.28 102 ALA A C 1
ATOM 757 O O . ALA A 1 102 ? -6.880 0.736 -22.422 1.00 43.28 102 ALA A O 1
ATOM 758 N N . PRO A 1 103 ? -5.405 0.960 -20.730 1.00 46.97 103 PRO A N 1
ATOM 759 C CA . PRO A 1 103 ? -5.783 -0.315 -20.141 1.00 46.97 103 PRO A CA 1
ATOM 760 C C . PRO A 1 103 ? -7.271 -0.232 -19.772 1.00 46.97 103 PRO A C 1
ATOM 762 O O . PRO A 1 103 ? -7.726 0.852 -19.391 1.00 46.97 103 PRO A O 1
ATOM 765 N N . PRO A 1 104 ? -8.048 -1.321 -19.900 1.00 44.53 104 PRO A N 1
ATOM 766 C CA . PRO A 1 104 ? -9.449 -1.287 -19.525 1.00 44.53 104 PRO A CA 1
ATOM 767 C C . PRO A 1 104 ? -9.540 -0.920 -18.041 1.00 44.53 104 PRO A C 1
ATOM 769 O O . PRO A 1 104 ? -9.283 -1.745 -17.167 1.00 44.53 104 PRO A O 1
ATOM 772 N N . SER A 1 105 ? -9.903 0.332 -17.750 1.00 50.12 105 SER A N 1
ATOM 773 C CA . SER A 1 105 ? -10.463 0.739 -16.465 1.00 50.12 105 SER A CA 1
ATOM 774 C C . SER A 1 105 ? -11.800 0.021 -16.316 1.00 50.12 105 SER A C 1
ATOM 776 O O . SER A 1 105 ? -12.859 0.572 -16.587 1.00 50.12 105 SER A O 1
ATOM 778 N N . ALA A 1 106 ? -11.738 -1.257 -15.968 1.00 43.81 106 ALA A N 1
ATOM 779 C CA . ALA A 1 106 ? -12.892 -2.119 -15.809 1.00 43.81 106 ALA A CA 1
ATOM 780 C C . ALA A 1 106 ? -12.699 -2.988 -14.571 1.00 43.81 106 ALA A C 1
ATOM 782 O O . ALA A 1 106 ? -12.706 -4.208 -14.639 1.00 43.81 106 ALA A O 1
ATOM 783 N N . LEU A 1 107 ? -12.544 -2.333 -13.425 1.00 41.09 107 LEU A N 1
ATOM 784 C CA . LEU A 1 107 ? -13.162 -2.812 -12.198 1.00 41.09 107 LEU A CA 1
ATOM 785 C C . LEU A 1 107 ? -13.528 -1.577 -11.372 1.00 41.09 107 LEU A C 1
ATOM 787 O O . LEU A 1 107 ? -12.783 -1.108 -10.514 1.00 41.09 107 LEU A O 1
ATOM 791 N N . ALA A 1 108 ? -14.687 -1.001 -11.692 1.00 38.75 108 ALA A N 1
ATOM 792 C CA . ALA A 1 108 ? -15.403 -0.178 -10.739 1.00 38.75 108 ALA A CA 1
ATOM 793 C C . ALA A 1 108 ? -15.702 -1.081 -9.535 1.00 38.75 108 ALA A C 1
ATOM 795 O O . ALA A 1 108 ? -16.624 -1.894 -9.576 1.00 38.75 108 ALA A O 1
ATOM 796 N N . ILE A 1 109 ? -14.881 -0.989 -8.489 1.00 42.06 109 ILE A N 1
ATOM 797 C CA . ILE A 1 109 ? -15.268 -1.465 -7.163 1.00 42.06 109 ILE A CA 1
ATOM 798 C C . ILE A 1 109 ? -16.481 -0.615 -6.804 1.00 42.06 109 ILE A C 1
ATOM 800 O O . ILE A 1 109 ? -16.364 0.595 -6.607 1.00 42.06 109 ILE A O 1
ATOM 804 N N . ALA A 1 110 ? -17.655 -1.233 -6.903 1.00 39.34 110 ALA A N 1
ATOM 805 C CA . ALA A 1 110 ? -18.940 -0.581 -6.773 1.00 39.34 110 ALA A CA 1
ATOM 806 C C . ALA A 1 110 ? -18.948 0.319 -5.531 1.00 39.34 110 ALA A C 1
ATOM 808 O O . ALA A 1 110 ? -18.663 -0.139 -4.424 1.00 39.34 110 ALA A O 1
ATOM 809 N N . SER A 1 111 ? -19.302 1.595 -5.713 1.00 44.09 111 SER A N 1
ATOM 810 C CA . SER A 1 111 ? -19.894 2.359 -4.618 1.00 44.09 111 SER A CA 1
ATOM 811 C C . SER A 1 111 ? -21.148 1.604 -4.206 1.00 44.09 111 SER A C 1
ATOM 813 O O . SER A 1 111 ? -22.177 1.693 -4.871 1.00 44.09 111 SER A O 1
ATOM 815 N N . VAL A 1 112 ? -21.038 0.807 -3.147 1.00 49.16 112 VAL A N 1
ATOM 816 C CA . VAL A 1 112 ? -22.202 0.286 -2.446 1.00 49.16 112 VAL A CA 1
ATOM 817 C C . VAL A 1 112 ? -22.775 1.464 -1.666 1.00 49.16 112 VAL A C 1
ATOM 819 O O . VAL A 1 112 ? -22.427 1.715 -0.514 1.00 49.16 112 VAL A O 1
ATOM 822 N N . ASP A 1 113 ? -23.606 2.233 -2.360 1.00 58.88 113 ASP A N 1
ATOM 823 C CA . ASP A 1 113 ? -24.620 3.070 -1.743 1.00 58.88 113 ASP A CA 1
ATOM 824 C C . ASP A 1 113 ? -25.642 2.113 -1.110 1.00 58.88 113 ASP A C 1
ATOM 826 O O . ASP A 1 113 ? -26.307 1.350 -1.812 1.00 58.88 113 ASP A O 1
ATOM 830 N N . LEU A 1 114 ? -25.693 2.067 0.223 1.00 51.59 114 LEU A N 1
ATOM 831 C CA . LEU A 1 114 ? -26.719 1.326 0.957 1.00 51.59 114 LEU A CA 1
ATOM 832 C C . LEU A 1 114 ? -27.494 2.319 1.833 1.00 51.59 114 LEU A C 1
ATOM 834 O O . LEU A 1 114 ? -26.870 3.113 2.545 1.00 51.59 114 LEU A O 1
ATOM 838 N N . PRO A 1 115 ? -28.838 2.322 1.759 1.00 50.44 115 PRO A N 1
ATOM 839 C CA . PRO A 1 115 ? -29.629 3.493 2.084 1.00 50.44 115 PRO A CA 1
ATOM 840 C C . PRO A 1 115 ? -29.722 3.772 3.582 1.00 50.44 115 PRO A C 1
ATOM 842 O O . PRO A 1 115 ? -29.857 2.890 4.430 1.00 50.44 115 PRO A O 1
ATOM 845 N N . SER A 1 116 ? -29.734 5.071 3.859 1.00 53.59 116 SER A N 1
ATOM 846 C CA . SER A 1 116 ? -30.129 5.694 5.112 1.00 53.59 116 SER A CA 1
ATOM 847 C C . SER A 1 116 ? -31.562 5.295 5.491 1.00 53.59 116 SER A C 1
ATOM 849 O O . SER A 1 116 ? -32.519 5.709 4.841 1.00 53.59 116 SER A O 1
ATOM 851 N N . LYS A 1 117 ? -31.720 4.526 6.571 1.00 53.44 117 LYS A N 1
ATO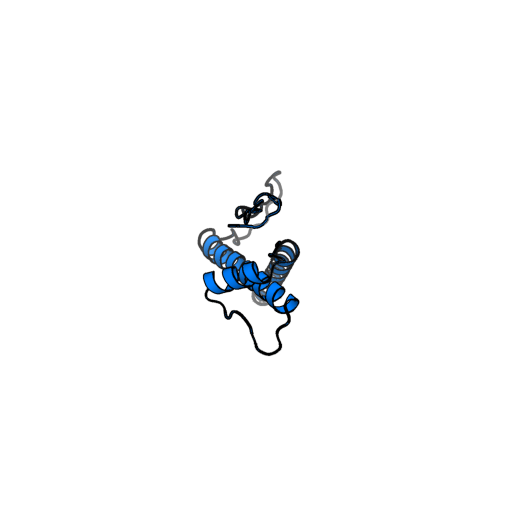M 852 C CA . LYS A 1 117 ? -32.964 4.445 7.351 1.00 53.44 117 LYS A CA 1
ATOM 853 C C . LYS A 1 117 ? -32.597 4.477 8.835 1.00 53.44 117 LYS A C 1
ATOM 855 O O . LYS A 1 117 ? -32.405 3.451 9.478 1.00 53.44 117 LYS A O 1
ATOM 860 N N . ARG 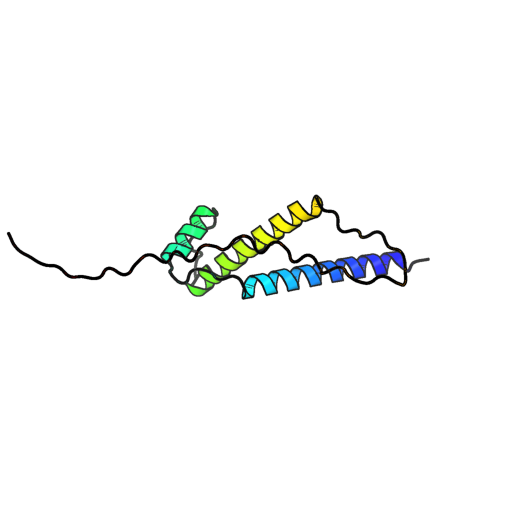A 1 118 ? -32.467 5.701 9.358 1.00 58.53 118 ARG A N 1
ATOM 861 C CA . ARG A 1 118 ? -32.860 5.999 10.740 1.00 58.53 118 ARG A CA 1
ATOM 862 C C . ARG A 1 118 ? -34.383 6.077 10.770 1.00 58.53 118 ARG A C 1
ATOM 864 O O . ARG A 1 118 ? -34.947 6.715 9.890 1.00 58.53 118 ARG A O 1
ATOM 871 N N . GLU A 1 119 ? -34.985 5.429 11.753 1.00 51.78 119 GLU A N 1
ATOM 872 C CA . GLU A 1 119 ? -36.041 5.945 12.641 1.00 51.78 119 GLU A CA 1
ATOM 873 C C . GLU A 1 119 ? -36.290 4.831 13.675 1.00 51.78 119 GLU A C 1
ATOM 875 O O . GLU A 1 119 ? -36.584 3.702 13.299 1.00 51.78 119 GLU A O 1
ATOM 880 N N . GLU A 1 120 ? -35.684 4.960 14.858 1.00 54.75 120 GLU A N 1
ATOM 881 C CA . GLU A 1 120 ? -36.302 5.422 16.120 1.00 54.75 120 GLU A CA 1
ATOM 882 C C . GLU A 1 120 ? -37.209 4.344 16.754 1.00 54.75 120 GLU A C 1
ATOM 884 O O . GLU A 1 120 ? -38.141 3.854 16.127 1.00 54.75 120 GLU A O 1
ATOM 889 N N . GLY A 1 121 ? -36.873 3.923 17.986 1.00 47.69 121 GLY A N 1
ATOM 890 C CA . GLY A 1 121 ? -37.691 3.017 18.818 1.00 47.69 121 GLY A CA 1
ATOM 891 C C . GLY A 1 121 ? -38.927 3.735 19.397 1.00 47.69 121 GLY A C 1
ATOM 892 O O . GLY A 1 121 ? -39.416 4.655 18.749 1.00 47.69 121 GLY A O 1
ATOM 893 N N . PRO A 1 122 ? -39.390 3.464 20.638 1.00 73.25 122 PRO A N 1
ATOM 894 C CA . PRO A 1 122 ? -39.036 2.380 21.562 1.00 73.25 122 PRO A CA 1
ATOM 895 C C . PRO A 1 122 ? -40.255 1.781 22.345 1.00 73.25 122 PRO A C 1
ATOM 897 O O . PRO A 1 122 ? -41.393 2.192 22.168 1.00 73.25 122 PRO A O 1
ATOM 900 N N . GLU A 1 123 ? -39.950 0.838 23.247 1.00 60.28 123 GLU A N 1
ATOM 901 C CA . GLU A 1 123 ? -40.658 0.467 24.500 1.00 60.28 123 GLU A CA 1
ATOM 902 C C . GLU A 1 123 ? -41.992 -0.316 24.519 1.00 60.28 123 GLU A C 1
ATOM 904 O O . GLU A 1 123 ? -42.986 0.044 23.901 1.00 60.28 123 GLU A O 1
ATOM 909 N N . GLY A 1 124 ? -42.026 -1.300 25.432 1.00 58.66 124 GLY A N 1
ATOM 910 C CA . GLY A 1 124 ? -43.137 -1.462 26.380 1.00 58.66 124 GLY A CA 1
ATOM 911 C C . GLY A 1 124 ? -44.097 -2.628 26.143 1.00 58.66 124 GLY A C 1
ATOM 912 O O . GLY A 1 124 ? -44.917 -2.585 25.231 1.00 58.66 124 GLY A O 1
ATOM 913 N N . GLY A 1 125 ? -44.053 -3.619 27.042 1.00 46.84 125 GLY A N 1
ATOM 914 C CA . GLY A 1 125 ? -45.039 -4.697 27.170 1.00 46.84 125 GLY A CA 1
ATOM 915 C C . GLY A 1 125 ? -44.574 -5.809 28.092 1.00 46.84 125 GLY A C 1
ATOM 916 O O . GLY A 1 125 ? -44.027 -6.793 27.553 1.00 46.84 125 GLY A O 1
#

Organism: Nannochloropsis gaditana (strain CCMP526) (NCBI:txid1093141)

Foldseek 3Di:
DPPVVVVVVVVVVVVVVVLVVVLVVQLVVDDFDPDLVSLQVLCVVVVHDRDDPPDDSVNSRSVSSSVVSVVVSVVVVVVCVVVPDPPDDDDDDDDDDDDPPDDPPPDPPDPPPDDDDDDDDDDDD

Radius of gyration: 22.84 Å; chains: 1; bounding box: 76×24×69 Å

InterPro domains:
  IPR014906 Pre-mRNA processing factor 4 (PRP4)-like [PF08799] (39-66)
  IPR014906 Pre-mRNA processing factor 4 (PRP4)-like [SM00500] (34-83)
  IPR036285 PRP4-like superfamily [G3DSA:4.10.280.110] (6-76)
  IPR036285 PRP4-like superfamily [SSF158230] (18-69)